Protein AF-A0A7Y0SC32-F1 (afdb_monomer)

InterPro domains:
  IPR023214 HAD superfamily [G3DSA:3.40.50.1000] (1-100)
  IPR036412 HAD-like superfamily [SSF56784] (3-100)
  IPR050582 HAD-like hydrolase superfamily, SerB [PTHR43344] (3-100)

Radius of gyration: 14.67 Å; Cα contacts (8 Å, |Δi|>4): 110; chains: 1; bounding box: 32×28×39 Å

Solvent-accessible surface area (backbone atoms only — not comparable to full-atom values): 6218 Å² total; per-residue (Å²): 137,86,79,77,74,62,86,63,47,68,58,51,52,53,51,40,47,75,72,71,49,86,43,71,48,74,37,76,52,42,34,77,57,44,51,52,48,24,70,72,71,65,43,79,41,66,47,36,24,34,71,38,66,58,97,91,36,78,73,84,47,71,48,81,74,73,54,43,41,66,52,47,56,49,49,55,53,52,51,26,61,75,68,74,44,60,75,90,79,61,84,89,88,72,93,53,80,63,66,103

Secondary structure (DSSP, 8-state):
---PPPTTHHHHHHHHHHTT---EEEEEEEHHHHHHHHHHHT-SEEEEEEEEEETTEEEEEEES----HHHHHHHHHHHHHHTT--GGG-----SSGGG-

Foldseek 3Di:
DDPDDDPCPLVVLVVCVVVVHAFEDQDQAEPVVQVVVCVVSVHPYYDYWYFDADPNDGPVDTPDDGRFLVNVVVVQVVVCVVVVHDSVPGDDDDDDPRVD

pLDDT: mean 90.86, std 8.74, range [46.97, 98.06]

Organism: Vibrio parahaemolyticus (NCBI:txid670)

Mean predicted aligned error: 4.32 Å

Structure (mmCIF, N/CA/C/O backbone):
data_AF-A0A7Y0SC32-F1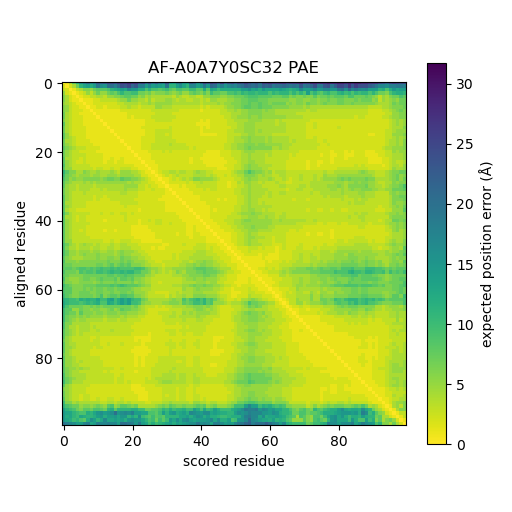
#
_entry.id   AF-A0A7Y0SC32-F1
#
loop_
_atom_site.group_PDB
_atom_site.id
_atom_site.type_symbol
_atom_site.label_atom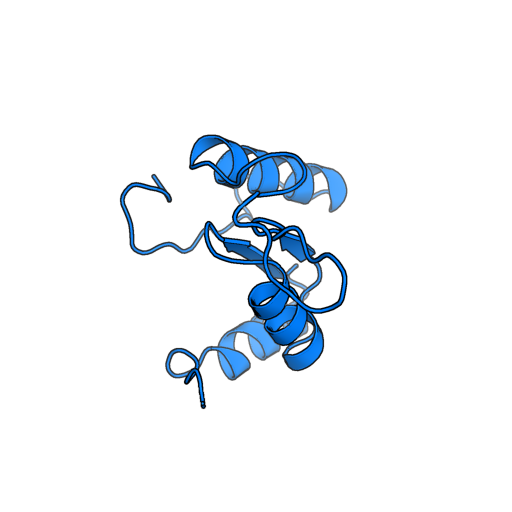_id
_atom_site.label_alt_id
_atom_site.label_comp_id
_atom_site.label_asym_id
_atom_site.label_entity_id
_atom_site.label_seq_id
_atom_site.pdbx_PDB_ins_code
_atom_site.Cartn_x
_atom_site.Cartn_y
_atom_site.Cartn_z
_atom_site.occupancy
_atom_site.B_iso_or_equiv
_atom_site.auth_seq_id
_atom_site.auth_comp_id
_atom_site.auth_asym_id
_atom_site.auth_atom_id
_atom_site.pdbx_PDB_model_num
ATOM 1 N N . SER A 1 1 ? 15.760 -17.002 -2.568 1.00 46.97 1 SER A N 1
ATOM 2 C CA . SER A 1 1 ? 16.270 -15.843 -1.807 1.00 46.97 1 SER A CA 1
ATOM 3 C C . SER A 1 1 ? 15.194 -15.437 -0.818 1.00 46.97 1 SER A C 1
ATOM 5 O O . SER A 1 1 ? 14.059 -15.255 -1.231 1.00 46.97 1 SER A O 1
ATOM 7 N N . GLN A 1 2 ? 15.495 -15.407 0.481 1.00 62.28 2 GLN A N 1
ATOM 8 C CA . GLN A 1 2 ? 14.534 -14.957 1.493 1.00 62.28 2 GLN A CA 1
ATOM 9 C C . GLN A 1 2 ? 14.607 -13.432 1.576 1.00 62.28 2 GLN A C 1
ATOM 11 O O . GLN A 1 2 ? 15.683 -12.891 1.812 1.00 62.28 2 GLN A O 1
ATOM 16 N N . LEU A 1 3 ? 13.484 -12.756 1.343 1.00 69.31 3 LEU A N 1
ATOM 17 C CA . LEU A 1 3 ? 13.289 -11.368 1.750 1.00 69.31 3 LEU A CA 1
ATOM 18 C C . LEU A 1 3 ? 12.740 -11.417 3.178 1.00 69.31 3 LEU A C 1
ATOM 20 O O . LEU A 1 3 ? 11.577 -11.791 3.347 1.00 69.31 3 LEU A O 1
ATOM 24 N N . PRO A 1 4 ? 13.568 -11.163 4.207 1.00 82.44 4 PRO A N 1
ATOM 25 C CA . PRO A 1 4 ? 13.076 -11.143 5.573 1.00 82.44 4 PRO A CA 1
ATOM 26 C C . PRO A 1 4 ? 12.105 -9.976 5.726 1.00 82.44 4 PRO A C 1
ATOM 28 O O . PRO A 1 4 ? 12.364 -8.870 5.249 1.00 82.44 4 PRO A O 1
ATOM 31 N N . PHE A 1 5 ? 10.984 -10.226 6.393 1.00 86.81 5 PHE A N 1
ATOM 32 C CA . PHE A 1 5 ? 10.115 -9.141 6.818 1.00 86.81 5 PHE A CA 1
ATOM 33 C C . PHE A 1 5 ? 10.796 -8.310 7.899 1.00 86.81 5 PHE A C 1
ATOM 35 O O . PHE A 1 5 ? 11.686 -8.789 8.608 1.00 86.81 5 PHE A O 1
ATOM 42 N N . MET A 1 6 ? 10.352 -7.059 8.021 1.00 87.94 6 MET A N 1
ATOM 43 C CA . MET A 1 6 ? 10.697 -6.253 9.184 1.00 87.94 6 MET A CA 1
ATOM 44 C C . MET A 1 6 ? 10.286 -7.006 10.458 1.00 87.94 6 MET A C 1
ATOM 46 O O . MET A 1 6 ? 9.259 -7.700 10.441 1.00 87.94 6 MET A O 1
ATOM 50 N N . PRO A 1 7 ? 11.069 -6.897 11.547 1.00 91.62 7 PRO A N 1
ATOM 51 C CA . PRO A 1 7 ? 10.681 -7.462 12.831 1.00 91.62 7 PRO A CA 1
ATOM 52 C C . PRO A 1 7 ? 9.239 -7.079 13.176 1.00 91.62 7 PRO A C 1
ATOM 54 O O . PRO A 1 7 ? 8.823 -5.947 12.942 1.00 91.62 7 PRO A O 1
ATOM 57 N N . ASP A 1 8 ? 8.478 -8.050 13.674 1.00 93.38 8 ASP A N 1
ATOM 58 C CA . ASP A 1 8 ? 7.091 -7.890 14.129 1.00 93.38 8 ASP A CA 1
ATOM 59 C C . ASP A 1 8 ? 6.053 -7.485 13.061 1.00 93.38 8 ASP A C 1
ATOM 61 O O . ASP A 1 8 ? 4.885 -7.291 13.396 1.00 93.38 8 ASP A O 1
ATOM 65 N N . PHE A 1 9 ? 6.414 -7.444 11.771 1.00 92.88 9 PHE A N 1
ATOM 66 C CA . PHE A 1 9 ? 5.488 -7.093 10.683 1.00 92.88 9 PHE A CA 1
ATOM 67 C C . PHE A 1 9 ? 4.215 -7.957 10.676 1.00 92.88 9 PHE A C 1
ATOM 69 O O . PHE A 1 9 ? 3.104 -7.436 10.636 1.00 92.88 9 PHE A O 1
ATOM 76 N N . GLU A 1 10 ? 4.359 -9.280 10.764 1.00 93.88 10 GLU A N 1
ATOM 77 C CA . GLU A 1 10 ? 3.211 -10.199 10.749 1.00 93.88 10 GLU A CA 1
ATOM 78 C C . GLU A 1 10 ? 2.314 -10.000 11.983 1.00 93.88 10 GLU A C 1
ATOM 80 O O . GLU A 1 10 ? 1.088 -10.017 11.871 1.00 93.88 10 GLU A O 1
ATOM 85 N N . ALA A 1 11 ? 2.916 -9.748 13.152 1.00 95.75 11 ALA A N 1
ATOM 86 C CA . ALA A 1 11 ? 2.188 -9.498 14.394 1.00 95.75 11 ALA A CA 1
ATOM 87 C C . ALA A 1 11 ? 1.422 -8.165 14.355 1.00 95.75 11 ALA A C 1
ATOM 89 O O . ALA A 1 11 ? 0.287 -8.096 14.836 1.00 95.75 11 ALA A O 1
ATOM 90 N N . LEU A 1 12 ? 2.008 -7.128 13.747 1.00 95.62 12 LEU A N 1
ATOM 91 C CA . LEU A 1 12 ? 1.360 -5.836 13.531 1.00 95.62 12 LEU A CA 1
ATOM 92 C C . LEU A 1 12 ? 0.098 -5.995 12.677 1.00 95.62 12 LEU A C 1
ATOM 94 O O . LEU A 1 12 ? -0.981 -5.590 13.108 1.00 95.62 12 LEU A O 1
ATOM 98 N N . ILE A 1 13 ? 0.216 -6.627 11.505 1.00 96.38 13 ILE A N 1
ATOM 99 C CA . ILE A 1 13 ? -0.923 -6.829 10.598 1.00 96.38 13 ILE A CA 1
ATOM 100 C C . ILE A 1 13 ? -2.014 -7.665 11.274 1.00 96.38 13 ILE A C 1
ATOM 102 O O . ILE A 1 13 ? -3.181 -7.276 11.259 1.00 96.38 13 ILE A O 1
ATOM 106 N N . ALA A 1 14 ? -1.645 -8.764 11.938 1.00 96.31 14 ALA A N 1
ATOM 107 C CA . ALA A 1 14 ? -2.603 -9.600 12.659 1.00 96.31 14 ALA A CA 1
ATOM 108 C C . ALA A 1 14 ? -3.357 -8.820 13.752 1.00 96.31 14 ALA A C 1
ATOM 110 O O . ALA A 1 14 ? -4.572 -8.964 13.890 1.00 96.31 14 ALA A O 1
ATOM 111 N N . THR A 1 15 ? -2.655 -7.964 14.500 1.00 97.75 15 THR A N 1
ATOM 112 C CA . THR A 1 15 ? -3.254 -7.142 15.562 1.00 97.75 15 THR A CA 1
ATOM 113 C C . THR A 1 15 ? -4.213 -6.101 14.991 1.00 97.75 15 THR A C 1
ATOM 115 O O . THR A 1 15 ? -5.336 -5.979 15.474 1.00 97.75 15 THR A O 1
ATOM 118 N N . LEU A 1 16 ? -3.808 -5.382 13.939 1.00 97.44 16 LEU A N 1
ATOM 119 C CA . LEU A 1 16 ? -4.651 -4.382 13.280 1.00 97.44 16 LEU A CA 1
ATOM 120 C C . LEU A 1 16 ? -5.942 -5.013 12.749 1.00 97.44 16 LEU A C 1
ATOM 122 O O . LEU A 1 16 ? -7.037 -4.527 13.034 1.00 97.44 16 LEU A O 1
ATOM 126 N N . LYS A 1 17 ? -5.833 -6.162 12.079 1.00 96.12 17 LYS A N 1
ATOM 127 C CA . LYS A 1 17 ? -7.000 -6.899 11.584 1.00 96.12 17 LYS A CA 1
ATOM 128 C C . LYS A 1 17 ? -7.918 -7.377 12.705 1.00 96.12 17 LYS A C 1
ATOM 130 O O . LYS A 1 17 ? -9.133 -7.255 12.585 1.00 96.12 17 LYS A O 1
ATOM 135 N N . ALA A 1 18 ? -7.363 -7.871 13.814 1.00 97.31 18 ALA A N 1
ATOM 136 C CA . ALA A 1 18 ? -8.152 -8.264 14.984 1.00 97.31 18 ALA A CA 1
ATOM 137 C C . ALA A 1 18 ? -8.915 -7.082 15.614 1.00 97.31 18 ALA A C 1
ATOM 139 O O . ALA A 1 18 ? -9.972 -7.281 16.209 1.00 97.31 18 ALA A O 1
ATOM 140 N N . LEU A 1 19 ? -8.405 -5.857 15.456 1.00 97.75 19 LEU A N 1
ATOM 141 C CA . LEU A 1 19 ? -9.053 -4.613 15.878 1.00 97.75 19 LEU A CA 1
ATOM 142 C C . LEU A 1 19 ? -10.008 -4.030 14.819 1.00 97.75 19 LEU A C 1
ATOM 144 O O . LEU A 1 19 ? -10.569 -2.960 15.039 1.00 97.75 19 LEU A O 1
ATOM 148 N N . GLY A 1 20 ? -10.202 -4.711 13.684 1.00 96.56 20 GLY A N 1
ATOM 149 C CA . GLY A 1 20 ? -11.096 -4.280 12.607 1.00 96.56 20 GLY A CA 1
ATOM 150 C C . GLY A 1 20 ? -10.501 -3.241 11.656 1.00 96.56 20 GLY A C 1
ATOM 151 O O . GLY A 1 20 ? -11.241 -2.657 10.868 1.00 96.56 20 GLY A O 1
ATOM 152 N N . TRP A 1 21 ? -9.189 -3.002 11.708 1.00 98.06 21 TRP A N 1
ATOM 153 C CA . TRP A 1 21 ? -8.525 -2.089 10.780 1.00 98.06 21 TRP A CA 1
ATOM 154 C C . TRP A 1 21 ? -8.404 -2.699 9.387 1.00 98.06 21 TRP A C 1
ATOM 156 O O . TRP A 1 21 ? -8.225 -3.909 9.229 1.00 98.06 21 TRP A O 1
ATOM 166 N N . LYS A 1 22 ? -8.430 -1.819 8.386 1.00 97.88 22 LYS A N 1
ATOM 167 C CA . LYS A 1 22 ? -8.071 -2.129 7.005 1.00 97.88 22 LYS A CA 1
ATOM 168 C C . LYS A 1 22 ? -6.574 -1.973 6.808 1.00 97.88 22 LYS A C 1
ATOM 170 O O . LYS A 1 22 ? -5.970 -1.027 7.308 1.00 97.88 22 LYS A O 1
ATOM 175 N N . THR A 1 23 ? -5.971 -2.927 6.111 1.00 97.00 23 THR A N 1
ATOM 176 C CA . THR A 1 23 ? -4.520 -2.998 5.923 1.00 97.00 23 THR A CA 1
ATOM 177 C C . THR A 1 23 ? -4.166 -2.957 4.444 1.00 97.00 23 THR A C 1
ATOM 179 O O . THR A 1 23 ? -4.724 -3.690 3.628 1.00 97.00 23 THR A O 1
ATOM 182 N N . ALA A 1 24 ? -3.231 -2.078 4.093 1.00 96.19 24 ALA A N 1
ATOM 183 C CA . ALA A 1 24 ? -2.853 -1.815 2.715 1.00 96.19 24 ALA A CA 1
ATOM 184 C C . ALA A 1 24 ? -1.339 -1.639 2.581 1.00 96.19 24 ALA A C 1
ATOM 186 O O . ALA A 1 24 ? -0.676 -1.178 3.511 1.00 96.19 24 ALA A O 1
ATOM 187 N N . ILE A 1 25 ? -0.797 -1.972 1.408 1.00 94.00 25 ILE A N 1
ATOM 188 C CA . ILE A 1 25 ? 0.581 -1.635 1.036 1.00 94.00 25 ILE A CA 1
ATOM 189 C C . ILE A 1 25 ? 0.615 -0.904 -0.308 1.00 94.00 25 ILE A C 1
ATOM 191 O O . ILE A 1 25 ? 0.060 -1.378 -1.299 1.00 94.00 25 ILE A O 1
ATOM 195 N N . ALA A 1 26 ? 1.300 0.237 -0.348 1.00 92.62 26 ALA A N 1
ATOM 196 C CA . ALA A 1 26 ? 1.586 0.983 -1.569 1.00 92.62 26 ALA A CA 1
ATOM 197 C C . ALA A 1 26 ? 3.106 1.140 -1.708 1.00 92.62 26 ALA A C 1
ATOM 199 O O . ALA A 1 26 ? 3.748 1.821 -0.909 1.00 92.62 26 ALA A O 1
ATOM 200 N N . SER A 1 27 ? 3.707 0.476 -2.696 1.00 88.56 27 SER A N 1
ATOM 201 C CA . SER A 1 27 ? 5.164 0.390 -2.833 1.00 88.56 27 SER A CA 1
ATOM 202 C C . SER A 1 27 ? 5.641 0.822 -4.215 1.00 88.56 27 SER A C 1
ATOM 204 O O . SER A 1 27 ? 5.037 0.498 -5.230 1.00 88.56 27 SER A O 1
ATOM 206 N N . GLY A 1 28 ? 6.797 1.489 -4.267 1.00 87.12 28 GLY A N 1
ATOM 207 C CA . GLY A 1 28 ? 7.535 1.699 -5.520 1.00 87.12 28 GLY A CA 1
ATOM 208 C C . GLY A 1 28 ? 8.237 0.432 -6.034 1.00 87.12 28 GLY A C 1
ATOM 2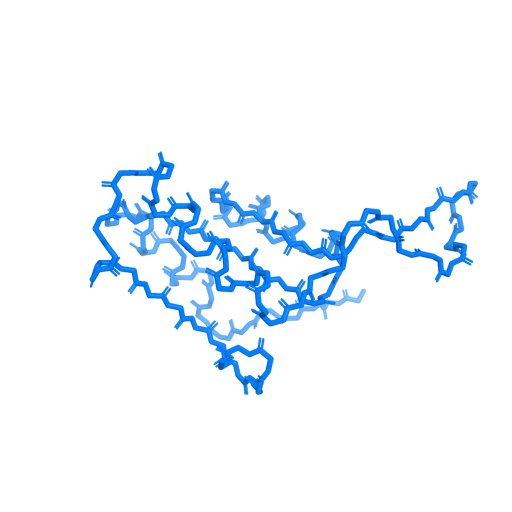09 O O . GLY A 1 28 ? 8.902 0.477 -7.067 1.00 87.12 28 GLY A O 1
ATOM 210 N N . GLY A 1 29 ? 8.132 -0.688 -5.308 1.00 88.69 29 GLY A N 1
ATOM 211 C CA . GLY A 1 29 ? 8.617 -1.999 -5.731 1.00 88.69 29 GLY A CA 1
ATOM 212 C C . GLY A 1 29 ? 7.753 -2.622 -6.828 1.00 88.69 29 GLY A C 1
ATOM 213 O O . GLY A 1 29 ? 7.112 -1.920 -7.607 1.00 88.69 29 GLY A O 1
ATOM 214 N N . PHE A 1 30 ? 7.728 -3.957 -6.884 1.00 90.62 30 PHE A N 1
ATOM 215 C CA . PHE A 1 30 ? 7.029 -4.700 -7.936 1.00 90.62 30 PHE A CA 1
ATOM 216 C C . PHE A 1 30 ? 5.874 -5.547 -7.409 1.00 90.62 30 PHE A C 1
ATOM 218 O O . PHE A 1 30 ? 5.969 -6.090 -6.305 1.00 90.62 30 PHE A O 1
ATOM 225 N N . THR A 1 31 ? 4.826 -5.711 -8.224 1.00 89.94 31 THR A N 1
ATOM 226 C CA . THR A 1 31 ? 3.606 -6.458 -7.856 1.00 89.94 31 THR A CA 1
ATOM 227 C C . THR A 1 31 ? 3.907 -7.862 -7.355 1.00 89.94 31 THR A C 1
ATOM 229 O O . THR A 1 31 ? 3.374 -8.263 -6.332 1.00 89.94 31 THR A O 1
ATOM 232 N N . TYR A 1 32 ? 4.881 -8.549 -7.960 1.00 86.75 32 TYR A N 1
ATOM 233 C CA . TYR A 1 32 ? 5.354 -9.860 -7.502 1.00 86.75 32 TYR A CA 1
ATOM 234 C C . TYR A 1 32 ? 5.604 -9.934 -5.982 1.00 86.75 32 TYR A C 1
ATOM 236 O O . TYR A 1 32 ? 5.280 -10.935 -5.347 1.00 86.75 32 TYR A O 1
ATOM 244 N N . PHE A 1 33 ? 6.168 -8.880 -5.381 1.00 87.12 33 PHE A N 1
ATOM 245 C CA . PHE A 1 33 ? 6.434 -8.845 -3.943 1.00 87.12 33 PHE A CA 1
ATOM 246 C C . PHE A 1 33 ? 5.225 -8.396 -3.130 1.00 87.12 33 PHE A C 1
ATOM 248 O O . PHE A 1 33 ? 4.956 -8.984 -2.085 1.00 87.12 33 PHE A O 1
ATOM 255 N N . SER A 1 34 ? 4.500 -7.368 -3.578 1.00 90.56 34 SER A N 1
ATOM 256 C CA . SER A 1 34 ? 3.331 -6.891 -2.834 1.00 90.56 34 SER A CA 1
ATOM 257 C C . SER A 1 34 ? 2.192 -7.900 -2.829 1.00 90.56 34 SER A C 1
ATOM 259 O O . SER A 1 34 ? 1.525 -8.025 -1.809 1.00 90.56 34 SER A O 1
ATOM 261 N N . ASP A 1 35 ? 2.020 -8.658 -3.910 1.00 90.25 35 ASP A N 1
ATOM 262 C CA . ASP A 1 35 ? 1.015 -9.717 -4.019 1.00 90.25 35 ASP A CA 1
ATOM 263 C C . ASP A 1 35 ? 1.392 -10.891 -3.111 1.00 90.25 35 ASP A C 1
ATOM 265 O O . ASP A 1 35 ? 0.566 -11.377 -2.347 1.00 90.25 35 ASP A O 1
ATOM 269 N N . TYR A 1 36 ? 2.678 -11.265 -3.076 1.00 90.88 36 TYR A N 1
ATOM 270 C CA . TYR A 1 36 ? 3.169 -12.264 -2.125 1.00 90.88 36 TYR A CA 1
ATOM 271 C C . TYR A 1 36 ? 2.927 -11.854 -0.666 1.00 90.88 36 TYR A C 1
ATOM 273 O O . TYR A 1 36 ? 2.523 -12.679 0.153 1.00 90.88 36 TYR A O 1
ATOM 281 N N . ILE A 1 37 ? 3.177 -10.585 -0.321 1.00 91.31 37 ILE A N 1
ATOM 282 C CA . ILE A 1 37 ? 2.903 -10.067 1.026 1.00 91.31 37 ILE A CA 1
ATOM 283 C C . ILE A 1 37 ? 1.399 -10.096 1.294 1.00 91.31 37 ILE A C 1
ATOM 285 O O . ILE A 1 37 ? 0.991 -10.608 2.335 1.00 91.31 37 ILE A O 1
ATOM 289 N N . LYS A 1 38 ? 0.590 -9.592 0.353 1.00 93.50 38 LYS A N 1
ATOM 290 C CA . LYS A 1 38 ? -0.870 -9.583 0.445 1.00 93.50 38 LYS A CA 1
ATOM 291 C C . LYS A 1 38 ? -1.411 -10.971 0.744 1.00 93.50 38 LYS A C 1
ATOM 293 O O . LYS A 1 38 ? -2.131 -11.108 1.7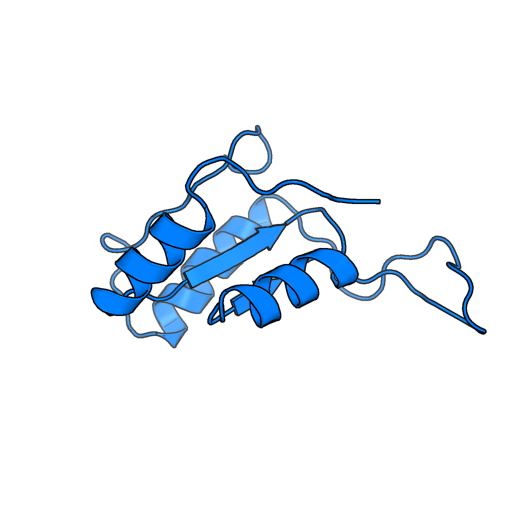20 1.00 93.50 38 LYS A O 1
ATOM 298 N N . ASP A 1 39 ? -1.005 -11.985 -0.009 1.00 92.44 39 ASP A N 1
ATOM 299 C CA . ASP A 1 39 ? -1.471 -13.358 0.191 1.00 92.44 39 ASP A CA 1
ATOM 300 C C . ASP A 1 39 ? -0.973 -13.952 1.514 1.00 92.44 39 ASP A C 1
ATOM 302 O O . ASP A 1 39 ? -1.680 -14.712 2.175 1.00 92.44 39 ASP A O 1
ATOM 306 N N . LYS A 1 40 ? 0.255 -13.611 1.925 1.00 91.81 40 LYS A N 1
ATOM 307 C CA . LYS A 1 40 ? 0.874 -14.188 3.120 1.00 91.81 40 LYS A CA 1
ATOM 308 C C . LYS A 1 40 ? 0.277 -13.668 4.430 1.00 91.81 40 LYS A C 1
ATOM 310 O O . LYS A 1 40 ? 0.170 -14.446 5.376 1.00 91.81 40 LYS A O 1
ATOM 315 N N . VAL A 1 41 ? -0.067 -12.381 4.511 1.00 92.88 41 VAL A N 1
ATOM 316 C CA . VAL A 1 41 ? -0.644 -11.769 5.729 1.00 92.88 41 VAL A CA 1
ATOM 317 C C . VAL A 1 41 ? -2.098 -11.318 5.557 1.00 92.88 41 VAL A C 1
ATOM 319 O O . VAL A 1 41 ? -2.677 -10.735 6.473 1.00 92.88 41 VAL A O 1
ATOM 322 N N . ASP A 1 42 ? -2.696 -11.637 4.407 1.00 94.56 42 ASP A N 1
ATOM 323 C CA . ASP A 1 42 ? -4.083 -11.349 4.038 1.00 94.56 42 ASP A CA 1
ATOM 324 C C . ASP A 1 42 ? -4.393 -9.838 4.095 1.00 94.56 42 ASP A C 1
ATOM 326 O O . ASP A 1 42 ? -5.289 -9.390 4.808 1.00 94.56 42 ASP A O 1
ATOM 330 N N . LEU A 1 43 ? -3.600 -9.021 3.391 1.00 95.94 43 LEU A N 1
ATOM 331 C CA . LEU A 1 43 ? -3.869 -7.577 3.287 1.00 95.94 43 LEU A CA 1
ATOM 332 C C . LEU A 1 43 ? -5.165 -7.324 2.505 1.00 95.94 43 LEU A C 1
ATOM 334 O O . LEU A 1 43 ? -5.432 -7.992 1.505 1.00 95.94 43 LEU A O 1
ATOM 338 N N . ASP A 1 44 ? -5.921 -6.292 2.880 1.00 96.75 44 ASP A N 1
ATOM 339 C CA . ASP A 1 44 ? -7.109 -5.875 2.129 1.00 96.75 44 ASP A CA 1
ATOM 340 C C . ASP A 1 44 ? -6.706 -5.320 0.744 1.00 96.75 44 ASP A C 1
ATOM 342 O O . ASP A 1 44 ? -7.316 -5.641 -0.282 1.00 96.75 44 ASP A O 1
ATOM 346 N N . PHE A 1 45 ? -5.603 -4.564 0.684 1.00 96.38 45 PHE A N 1
ATOM 347 C CA . PHE A 1 45 ? -5.139 -3.903 -0.537 1.00 96.38 45 PHE A CA 1
ATOM 348 C C . PHE A 1 45 ? -3.619 -3.985 -0.751 1.00 96.38 45 PHE A C 1
ATOM 350 O O . PHE A 1 45 ? -2.827 -3.968 0.191 1.00 96.38 45 PHE A O 1
ATOM 357 N N . ALA A 1 46 ? -3.200 -4.044 -2.018 1.00 94.69 46 ALA A N 1
ATOM 358 C CA . ALA A 1 46 ? -1.799 -3.956 -2.414 1.00 94.69 46 ALA A CA 1
ATOM 359 C C . ALA A 1 46 ? -1.652 -3.274 -3.780 1.00 94.69 46 ALA A C 1
ATOM 361 O O . ALA A 1 46 ? -2.359 -3.617 -4.728 1.00 94.69 46 ALA A O 1
ATOM 362 N N . ARG A 1 47 ? -0.702 -2.340 -3.890 1.00 93.06 47 ARG A N 1
ATOM 363 C CA . ARG A 1 47 ? -0.340 -1.665 -5.142 1.00 93.06 47 ARG A CA 1
ATOM 364 C C . ARG A 1 47 ? 1.172 -1.509 -5.252 1.00 93.06 47 ARG A C 1
ATOM 366 O O . ARG A 1 47 ? 1.815 -0.990 -4.342 1.00 93.06 47 ARG A O 1
ATOM 373 N N . SER A 1 48 ? 1.714 -1.929 -6.391 1.00 93.44 48 SER A N 1
ATOM 374 C CA . SER A 1 48 ? 3.118 -1.751 -6.774 1.00 93.44 48 SER A CA 1
ATOM 375 C C . SER A 1 48 ? 3.252 -1.646 -8.294 1.00 93.44 48 SER A C 1
ATOM 377 O O . SER A 1 48 ? 2.272 -1.832 -9.015 1.00 93.44 48 SER A O 1
ATOM 379 N N . ASN A 1 49 ? 4.465 -1.404 -8.797 1.00 92.44 49 ASN A N 1
ATOM 380 C CA . ASN A 1 49 ? 4.736 -1.368 -10.233 1.00 92.44 49 ASN A CA 1
ATOM 381 C C . ASN A 1 49 ? 4.639 -2.769 -10.853 1.00 92.44 49 ASN A C 1
ATOM 383 O O . ASN A 1 49 ? 5.243 -3.724 -10.360 1.00 92.44 49 ASN A O 1
ATOM 387 N N . GLN A 1 50 ? 3.922 -2.915 -11.961 1.00 92.31 50 GLN A N 1
ATOM 388 C CA . GLN A 1 50 ? 3.827 -4.199 -12.649 1.00 92.31 50 GLN A CA 1
ATOM 389 C C . GLN A 1 50 ? 4.927 -4.308 -13.708 1.00 92.31 50 GLN A C 1
ATOM 391 O O . GLN A 1 50 ? 4.968 -3.512 -14.637 1.00 92.31 50 GLN A O 1
ATOM 396 N N . LEU A 1 51 ? 5.819 -5.293 -13.598 1.00 91.69 51 LEU A N 1
ATOM 397 C CA . LEU A 1 51 ? 6.810 -5.550 -14.649 1.00 91.69 51 LEU A CA 1
ATOM 398 C C . LEU A 1 51 ? 6.176 -6.304 -15.817 1.00 91.69 51 LEU A C 1
ATOM 400 O O . LEU A 1 51 ? 5.460 -7.286 -15.615 1.00 91.69 51 LEU A O 1
ATOM 404 N N . GLU A 1 52 ? 6.486 -5.878 -17.038 1.00 93.31 52 GLU A N 1
ATOM 405 C CA . GLU A 1 52 ? 6.089 -6.608 -18.235 1.00 93.31 52 GLU A CA 1
ATOM 406 C C . GLU A 1 52 ? 6.939 -7.878 -18.390 1.00 93.31 52 GLU A C 1
ATOM 408 O O . GLU A 1 52 ? 8.177 -7.845 -18.403 1.00 93.31 52 GLU A O 1
ATOM 413 N N . ILE A 1 53 ? 6.247 -9.011 -18.513 1.00 91.12 53 ILE A N 1
ATOM 414 C CA . ILE A 1 53 ? 6.843 -10.326 -18.733 1.00 91.12 53 ILE A CA 1
ATOM 415 C C . ILE A 1 53 ? 6.303 -10.881 -20.047 1.00 91.12 53 ILE A C 1
ATOM 417 O O . ILE A 1 53 ? 5.100 -11.096 -20.185 1.00 91.12 53 ILE A O 1
ATOM 421 N N . ILE A 1 54 ? 7.205 -11.167 -20.984 1.00 94.25 54 ILE A N 1
ATOM 422 C C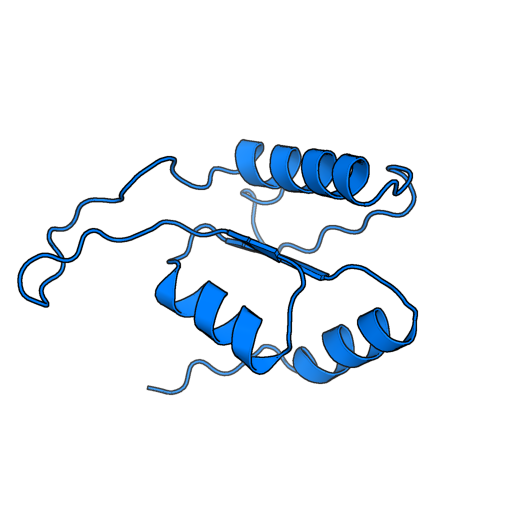A . ILE A 1 54 ? 6.897 -11.831 -22.255 1.00 94.25 54 ILE A CA 1
ATOM 423 C C . ILE A 1 54 ? 7.759 -13.089 -22.338 1.00 94.25 54 ILE A C 1
ATOM 425 O O . ILE A 1 54 ? 8.966 -13.041 -22.096 1.00 94.25 54 ILE A O 1
ATOM 429 N N . ASP A 1 55 ? 7.132 -14.233 -22.615 1.00 94.25 55 ASP A N 1
ATOM 430 C CA . ASP A 1 55 ? 7.794 -15.544 -22.701 1.00 94.25 55 ASP A CA 1
ATOM 431 C C . ASP A 1 55 ? 8.664 -15.881 -21.472 1.00 94.25 55 ASP A C 1
ATOM 433 O O . ASP A 1 55 ? 9.764 -16.430 -21.577 1.00 94.25 55 ASP A O 1
ATOM 437 N N . GLY A 1 56 ? 8.182 -15.508 -20.280 1.00 91.50 56 GLY A N 1
ATOM 438 C CA . GLY A 1 56 ? 8.877 -15.741 -19.010 1.00 91.50 56 GLY A CA 1
ATOM 439 C C . GLY A 1 56 ? 10.104 -14.852 -18.776 1.00 91.50 56 GLY A C 1
ATOM 440 O O . GLY A 1 56 ? 10.873 -15.116 -17.852 1.00 91.50 56 GLY A O 1
ATOM 441 N N . LYS A 1 57 ? 10.310 -13.808 -19.589 1.00 93.38 57 LYS A N 1
ATOM 442 C CA . LYS A 1 57 ? 11.423 -12.860 -19.460 1.00 93.38 57 LYS A CA 1
ATOM 443 C C . LYS A 1 57 ? 10.917 -11.450 -19.199 1.00 93.38 57 LYS A C 1
ATOM 445 O O . LYS A 1 57 ? 9.939 -11.011 -19.795 1.00 93.38 57 LYS A O 1
ATOM 450 N N . LEU A 1 58 ? 11.635 -10.737 -18.336 1.00 93.81 58 LEU A N 1
ATOM 451 C CA . LEU A 1 58 ? 11.429 -9.310 -18.116 1.00 93.81 58 LEU A CA 1
ATOM 452 C C . LEU A 1 58 ? 11.806 -8.544 -19.384 1.00 93.81 58 LEU A C 1
ATOM 454 O O . LEU A 1 58 ? 12.920 -8.699 -19.887 1.00 93.81 58 LEU A O 1
ATOM 458 N N . THR A 1 59 ? 10.899 -7.707 -19.877 1.00 94.88 59 THR A N 1
ATOM 459 C CA . THR A 1 59 ? 11.171 -6.849 -21.043 1.00 94.88 59 THR A CA 1
ATOM 460 C C . THR A 1 59 ? 11.939 -5.583 -20.658 1.00 94.88 59 THR A C 1
ATOM 462 O O . THR A 1 59 ? 12.583 -4.968 -21.504 1.00 94.88 59 THR A O 1
ATOM 465 N N . GLY A 1 60 ? 11.894 -5.213 -19.372 1.00 91.25 60 GLY A N 1
ATOM 466 C CA . GLY A 1 60 ? 12.421 -3.954 -18.838 1.00 91.25 60 GLY A CA 1
ATOM 467 C C . GLY A 1 60 ? 11.379 -2.835 -18.753 1.00 91.25 60 GLY A C 1
ATOM 468 O O . GLY A 1 60 ? 11.686 -1.777 -18.211 1.00 91.25 60 GLY A O 1
ATOM 469 N N . ASN A 1 61 ? 10.154 -3.072 -19.230 1.00 91.62 61 ASN A N 1
ATOM 470 C CA . ASN A 1 61 ? 9.061 -2.109 -19.150 1.00 91.62 61 ASN A CA 1
ATOM 471 C C . ASN A 1 61 ? 8.230 -2.295 -17.873 1.00 91.62 61 ASN A C 1
ATOM 473 O O . ASN A 1 61 ? 8.100 -3.403 -17.342 1.00 91.62 61 ASN A O 1
ATOM 477 N N . VAL A 1 62 ? 7.625 -1.198 -17.418 1.00 90.56 62 VAL A N 1
ATOM 478 C CA . VAL A 1 62 ? 6.574 -1.197 -16.394 1.00 90.56 62 VAL A CA 1
ATOM 479 C C . VAL A 1 62 ? 5.228 -1.027 -17.097 1.00 90.56 62 VAL A C 1
ATOM 481 O O . VAL A 1 62 ? 5.088 -0.168 -17.966 1.00 90.56 62 VAL A O 1
ATOM 484 N N . LEU A 1 63 ? 4.260 -1.868 -16.747 1.00 89.69 63 LEU A N 1
ATOM 485 C CA . LEU A 1 63 ? 2.887 -1.810 -17.23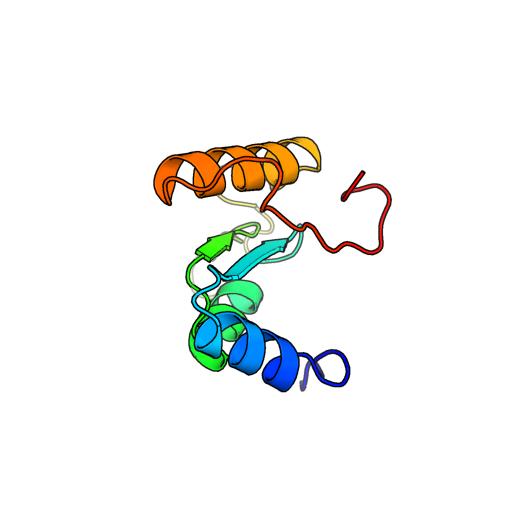3 1.00 89.69 63 LEU A CA 1
ATOM 486 C C . LEU A 1 63 ? 2.045 -0.893 -16.346 1.00 89.69 63 LEU A C 1
ATOM 488 O O . LEU A 1 63 ? 2.141 -0.948 -15.119 1.00 89.69 63 LEU A O 1
ATOM 492 N N . GLY A 1 64 ? 1.164 -0.122 -16.983 1.00 86.31 64 GLY A N 1
ATOM 493 C CA . GLY A 1 64 ? 0.234 0.770 -16.296 1.00 86.31 64 GLY A CA 1
ATOM 494 C C . GLY A 1 64 ? 0.923 1.957 -15.627 1.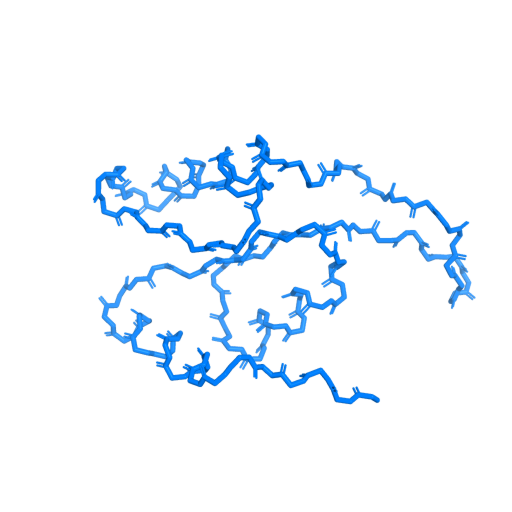00 86.31 64 GLY A C 1
ATOM 495 O O . GLY A 1 64 ? 1.996 2.396 -16.044 1.00 86.31 64 GLY A O 1
ATOM 496 N N . ASP A 1 65 ? 0.268 2.488 -14.600 1.00 84.50 65 ASP A N 1
ATOM 497 C CA . ASP A 1 65 ? 0.751 3.660 -13.882 1.00 84.50 65 ASP A CA 1
ATOM 498 C C . ASP A 1 65 ? 1.863 3.298 -12.897 1.00 84.50 65 ASP A C 1
ATOM 500 O O . ASP A 1 65 ? 1.760 2.339 -12.126 1.00 84.50 65 ASP A O 1
ATOM 504 N N . VAL A 1 66 ? 2.919 4.111 -12.898 1.00 86.94 66 VAL A N 1
ATOM 505 C CA . VAL A 1 66 ? 4.028 3.987 -11.951 1.00 86.94 66 VAL A CA 1
ATOM 506 C C . VAL A 1 66 ? 3.607 4.545 -10.594 1.00 86.94 66 VAL A C 1
ATOM 508 O O . VAL A 1 66 ? 3.085 5.656 -10.505 1.00 86.94 66 VAL A O 1
ATOM 511 N N . VAL A 1 67 ? 3.901 3.808 -9.523 1.00 88.00 67 VAL A N 1
ATOM 512 C CA . VAL A 1 67 ? 3.654 4.247 -8.147 1.00 88.00 67 VAL A CA 1
ATOM 513 C C . VAL A 1 67 ? 4.611 5.383 -7.787 1.00 88.00 67 VAL A C 1
ATOM 515 O O . VAL A 1 67 ? 5.792 5.169 -7.502 1.00 88.00 67 VAL A O 1
ATOM 518 N N . THR A 1 68 ? 4.084 6.605 -7.810 1.00 88.88 68 THR A N 1
ATOM 519 C CA . THR A 1 68 ? 4.753 7.834 -7.360 1.00 88.88 68 THR A CA 1
ATOM 520 C C . THR A 1 68 ? 4.405 8.153 -5.902 1.00 88.88 68 THR A C 1
ATOM 522 O O . THR A 1 68 ? 3.510 7.538 -5.326 1.00 88.88 68 THR A O 1
ATOM 525 N N . ALA A 1 69 ? 5.090 9.133 -5.298 1.00 88.00 69 ALA A N 1
ATOM 526 C CA . ALA A 1 69 ? 4.741 9.631 -3.962 1.00 88.00 69 ALA A CA 1
ATOM 527 C C . ALA A 1 69 ? 3.290 10.149 -3.906 1.00 88.00 69 ALA A C 1
ATOM 529 O O . ALA A 1 69 ? 2.531 9.759 -3.024 1.00 88.00 69 ALA A O 1
ATOM 530 N N . GLN A 1 70 ? 2.872 10.922 -4.918 1.00 90.44 70 GLN A N 1
ATOM 531 C CA . GLN A 1 70 ? 1.495 11.410 -5.027 1.00 90.44 70 GLN A CA 1
ATOM 532 C C . GLN A 1 70 ? 0.495 10.252 -5.096 1.00 90.44 70 GLN A C 1
ATOM 534 O O . GLN A 1 70 ? -0.459 10.235 -4.332 1.00 90.44 70 GLN A O 1
ATOM 539 N N . MET A 1 71 ? 0.772 9.229 -5.914 1.00 91.44 71 MET A N 1
ATOM 540 C CA . MET A 1 71 ? -0.104 8.059 -6.013 1.00 91.44 71 MET A CA 1
ATOM 541 C C . MET A 1 71 ? -0.274 7.339 -4.667 1.00 91.44 71 MET A C 1
ATOM 543 O O . MET A 1 71 ? -1.352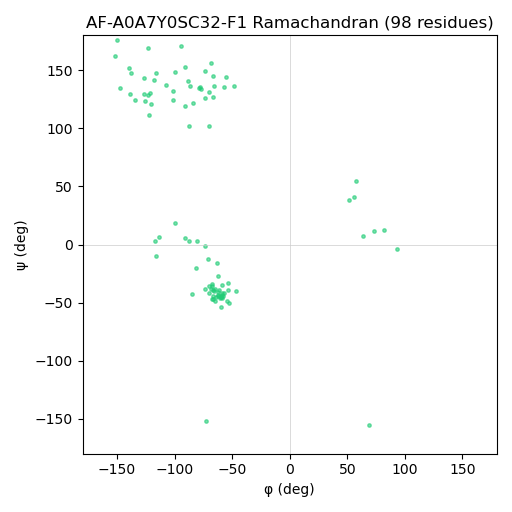 6.831 -4.389 1.00 91.44 71 MET A O 1
ATOM 547 N N . LYS A 1 72 ? 0.753 7.283 -3.809 1.00 92.38 72 LYS A N 1
ATOM 548 C CA . LYS A 1 72 ? 0.602 6.692 -2.467 1.00 92.38 72 LYS A CA 1
ATOM 549 C C . LYS A 1 72 ? -0.344 7.502 -1.583 1.00 92.38 72 LYS A C 1
ATOM 551 O O . LYS A 1 72 ? -1.132 6.909 -0.850 1.00 92.38 72 LYS A O 1
ATOM 556 N N . SER A 1 73 ? -0.260 8.830 -1.656 1.00 92.75 73 SER A N 1
ATOM 557 C CA . SER A 1 73 ? -1.186 9.721 -0.954 1.00 92.75 73 SER A CA 1
ATOM 558 C C . SER A 1 73 ? -2.610 9.552 -1.482 1.00 92.75 73 SER A C 1
ATOM 560 O O . SER A 1 73 ? -3.528 9.374 -0.684 1.00 92.75 73 SER A O 1
ATOM 562 N N . ASP A 1 74 ? -2.775 9.502 -2.805 1.00 94.12 74 ASP A N 1
ATOM 563 C CA . ASP A 1 74 ? -4.073 9.307 -3.453 1.00 94.12 74 ASP A CA 1
ATOM 564 C C . ASP A 1 74 ? -4.696 7.966 -3.039 1.00 94.12 74 ASP A C 1
ATOM 566 O O . ASP A 1 74 ? -5.849 7.935 -2.627 1.00 94.12 74 ASP A O 1
ATOM 570 N N . ILE A 1 75 ? -3.914 6.878 -3.014 1.00 94.69 75 ILE A N 1
ATOM 571 C CA . ILE A 1 75 ? -4.367 5.552 -2.553 1.00 94.69 75 ILE A CA 1
ATOM 572 C C . ILE A 1 75 ? -4.893 5.602 -1.116 1.00 94.69 75 ILE A C 1
ATOM 574 O O . ILE A 1 75 ? -5.894 4.959 -0.812 1.00 94.69 75 ILE A O 1
ATOM 578 N N . LEU A 1 76 ? -4.227 6.329 -0.213 1.00 95.50 76 LEU A N 1
ATOM 579 C CA . LEU A 1 76 ? -4.692 6.434 1.171 1.00 95.50 76 LEU A CA 1
ATOM 580 C C . LEU A 1 76 ? -6.074 7.094 1.236 1.00 95.50 76 LEU A C 1
ATOM 582 O O . LEU A 1 76 ? -6.944 6.613 1.958 1.00 95.50 76 LEU A O 1
ATOM 586 N N . VAL A 1 77 ? -6.266 8.170 0.469 1.00 96.44 77 VAL A N 1
ATOM 587 C CA . VAL A 1 77 ? -7.536 8.901 0.398 1.00 96.44 77 VAL A CA 1
ATOM 588 C C . VAL A 1 77 ? -8.619 8.043 -0.254 1.00 96.44 77 VAL A C 1
ATOM 590 O O . VAL A 1 77 ? -9.698 7.908 0.312 1.00 96.44 77 VAL A O 1
ATOM 593 N N . GLU A 1 78 ? -8.315 7.404 -1.384 1.00 96.88 78 GLU A N 1
ATOM 594 C CA . GLU A 1 78 ? -9.236 6.528 -2.114 1.00 96.88 78 GLU A CA 1
ATOM 595 C C . GLU A 1 78 ? -9.713 5.353 -1.256 1.00 96.88 78 GLU A C 1
ATOM 597 O O . GLU A 1 78 ? -10.907 5.072 -1.209 1.00 96.88 78 GLU A O 1
ATOM 602 N N . LEU A 1 79 ? -8.803 4.686 -0.539 1.00 97.50 79 LEU A N 1
ATOM 603 C CA . LEU A 1 79 ? -9.164 3.570 0.337 1.00 97.50 79 LEU A CA 1
ATOM 604 C C . LEU A 1 79 ? -9.942 4.029 1.568 1.00 97.50 79 LEU A C 1
ATOM 606 O O . LEU A 1 79 ? -10.820 3.308 2.035 1.00 97.50 79 LEU A O 1
ATOM 610 N N . ALA A 1 80 ? -9.621 5.203 2.114 1.00 97.56 80 ALA A N 1
ATOM 611 C CA . ALA A 1 80 ? -10.394 5.772 3.209 1.00 97.56 80 ALA A CA 1
ATOM 612 C C . ALA A 1 80 ? -11.839 6.038 2.765 1.00 97.56 80 ALA A C 1
ATOM 614 O O . ALA A 1 80 ? -12.768 5.637 3.462 1.00 97.56 80 ALA A O 1
ATOM 615 N N . ASP A 1 81 ? -12.029 6.607 1.574 1.00 97.81 81 ASP A N 1
ATOM 616 C CA . ASP A 1 81 ? -13.354 6.843 1.002 1.00 97.81 81 ASP A CA 1
ATOM 617 C C . ASP A 1 81 ? -14.081 5.520 0.676 1.00 97.81 81 ASP A C 1
ATOM 619 O O . ASP A 1 81 ? -15.251 5.365 1.023 1.00 97.81 81 ASP A O 1
ATOM 623 N N . GLU A 1 82 ? -13.398 4.538 0.070 1.00 97.81 82 GLU A N 1
ATOM 624 C CA . GLU A 1 82 ? -13.962 3.217 -0.267 1.00 97.81 82 GLU A CA 1
ATOM 625 C C . GLU A 1 82 ? -14.415 2.437 0.976 1.00 97.81 82 GLU A C 1
ATOM 627 O O . GLU A 1 82 ? -15.450 1.768 0.954 1.00 97.81 82 GLU A O 1
ATOM 632 N N . TYR A 1 83 ? -13.651 2.519 2.067 1.00 97.25 83 TYR A N 1
ATOM 633 C CA . TYR A 1 83 ? -13.960 1.838 3.324 1.00 97.25 83 TYR A CA 1
ATOM 634 C C . TYR A 1 83 ? -14.795 2.675 4.296 1.00 97.25 83 TYR A C 1
ATOM 636 O O . TYR A 1 83 ? -15.028 2.220 5.418 1.00 97.25 83 TYR A O 1
ATOM 644 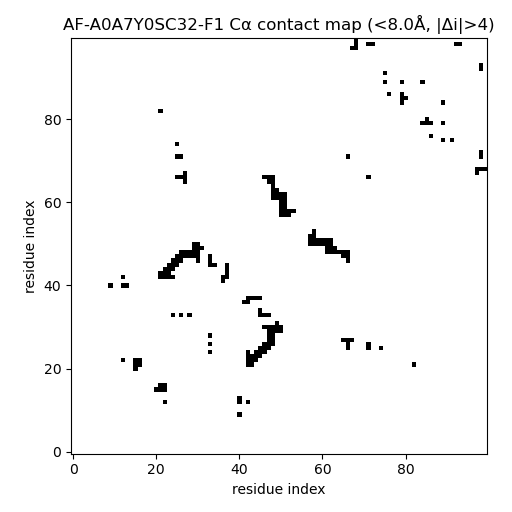N N . GLU A 1 84 ? -15.252 3.861 3.883 1.00 97.69 84 GLU A N 1
ATOM 645 C CA . GLU A 1 84 ? -16.035 4.787 4.710 1.00 97.69 84 GLU A CA 1
ATOM 646 C C . GLU A 1 84 ? -15.318 5.150 6.034 1.00 97.69 84 GLU A C 1
ATOM 648 O O . GLU A 1 84 ? -15.917 5.217 7.110 1.00 97.69 84 GLU A O 1
ATOM 653 N N . ILE A 1 85 ? -14.000 5.367 5.961 1.00 97.50 85 ILE A N 1
ATOM 654 C CA . ILE A 1 85 ? -13.125 5.719 7.084 1.00 97.50 85 ILE A CA 1
ATOM 655 C C . ILE A 1 85 ? -12.837 7.221 7.057 1.00 97.50 85 ILE A C 1
ATOM 657 O O . ILE A 1 85 ? -12.295 7.763 6.099 1.00 97.50 85 ILE A O 1
ATOM 661 N N . GLU A 1 86 ? -13.129 7.896 8.167 1.00 97.12 86 GLU A N 1
ATOM 662 C CA . GLU A 1 86 ? -12.745 9.294 8.367 1.00 97.12 86 GLU A CA 1
ATOM 663 C C . GLU A 1 86 ? -11.226 9.479 8.240 1.00 97.12 86 GLU A C 1
ATOM 665 O O . GLU A 1 86 ? -10.451 8.751 8.861 1.00 97.12 86 GLU A O 1
ATOM 670 N N . GLN A 1 87 ? -10.788 10.515 7.520 1.00 93.81 87 GLN A N 1
ATOM 671 C CA . GLN A 1 87 ? -9.365 10.770 7.238 1.00 93.81 87 GLN A CA 1
ATOM 672 C C . GLN A 1 87 ? -8.487 10.813 8.503 1.00 93.81 87 GLN A C 1
ATOM 674 O O . GLN A 1 87 ? -7.344 10.361 8.488 1.00 93.81 87 GLN A O 1
ATOM 679 N N . HIS A 1 88 ? -9.018 11.294 9.633 1.00 96.31 88 HIS A N 1
ATOM 680 C CA . HIS A 1 88 ? -8.286 11.342 10.907 1.00 96.31 88 HIS A CA 1
ATOM 681 C C . HIS A 1 88 ? -8.056 9.963 11.561 1.00 96.31 88 HIS A C 1
ATOM 683 O O . HIS A 1 88 ? -7.270 9.869 12.500 1.00 96.31 88 HIS A O 1
ATOM 689 N N . ASN A 1 89 ? -8.730 8.913 11.081 1.00 97.44 89 ASN A N 1
ATOM 690 C CA . ASN A 1 89 ? -8.561 7.517 11.497 1.00 97.44 89 ASN A CA 1
ATOM 691 C C . ASN A 1 89 ? -7.689 6.718 10.513 1.00 97.44 89 ASN A C 1
ATOM 693 O O . ASN A 1 89 ? -7.708 5.488 10.520 1.00 97.44 89 ASN A O 1
ATOM 697 N N . THR A 1 90 ? -6.912 7.403 9.674 1.00 97.19 90 THR A N 1
ATOM 698 C CA . THR A 1 90 ? -5.929 6.780 8.786 1.00 97.19 90 THR A CA 1
ATOM 699 C C . THR A 1 90 ? -4.525 6.889 9.376 1.00 97.19 90 THR A C 1
ATOM 701 O O . THR A 1 90 ? -4.192 7.838 10.088 1.00 97.19 90 THR A O 1
ATOM 704 N N . VAL A 1 91 ? -3.684 5.892 9.098 1.00 96.25 91 VAL A N 1
ATOM 705 C CA . VAL A 1 91 ? -2.268 5.893 9.477 1.00 96.25 91 VAL A CA 1
ATOM 706 C C . VAL A 1 91 ? -1.453 5.444 8.271 1.00 96.25 91 VAL A C 1
ATOM 708 O O . VAL A 1 91 ? -1.670 4.352 7.750 1.00 96.25 91 VAL A O 1
ATOM 711 N N . ALA A 1 92 ? -0.495 6.271 7.856 1.00 94.00 92 ALA A N 1
ATOM 712 C CA . ALA A 1 92 ? 0.509 5.923 6.858 1.00 94.00 92 ALA A CA 1
ATOM 713 C C . ALA A 1 92 ? 1.871 5.726 7.537 1.00 94.00 92 ALA A C 1
ATOM 715 O O . ALA A 1 92 ? 2.257 6.501 8.413 1.00 94.00 92 ALA A O 1
ATOM 716 N N . VAL A 1 93 ? 2.595 4.681 7.136 1.00 92.25 93 VAL A N 1
ATOM 717 C CA . VAL A 1 93 ? 3.939 4.361 7.636 1.00 92.25 93 VAL A CA 1
ATOM 718 C C . VAL A 1 93 ? 4.872 4.233 6.436 1.00 92.25 93 VAL A C 1
ATOM 720 O O . VAL A 1 93 ? 4.617 3.423 5.547 1.00 92.25 93 VAL A O 1
ATOM 723 N N . GLY A 1 94 ? 5.952 5.012 6.427 1.00 89.88 94 GLY A N 1
ATOM 724 C CA . GLY A 1 94 ? 6.974 5.020 5.380 1.00 89.88 94 GLY A CA 1
ATOM 725 C C . GLY A 1 94 ? 8.330 5.451 5.935 1.00 89.88 94 GLY A C 1
ATOM 726 O O . GLY A 1 94 ? 8.409 5.994 7.039 1.00 89.88 94 GLY A O 1
ATOM 727 N N . ASP A 1 95 ? 9.402 5.166 5.201 1.00 85.69 95 ASP A N 1
ATOM 728 C CA . ASP A 1 95 ? 10.788 5.391 5.624 1.00 85.69 95 ASP A CA 1
ATOM 729 C C . ASP A 1 95 ? 11.539 6.411 4.752 1.00 85.69 95 ASP A C 1
ATOM 731 O O . ASP A 1 95 ? 12.638 6.838 5.117 1.00 85.69 95 ASP A O 1
ATOM 735 N N . GLY A 1 96 ? 10.966 6.828 3.617 1.00 79.19 96 GLY A N 1
ATOM 736 C CA . GLY A 1 96 ? 11.640 7.669 2.632 1.00 79.19 96 GLY A CA 1
ATOM 737 C C . GLY A 1 96 ? 10.928 8.978 2.301 1.00 79.19 96 GLY A C 1
ATOM 738 O O . GLY A 1 96 ? 9.757 9.194 2.588 1.00 79.19 96 GLY A O 1
ATOM 739 N N . ALA A 1 97 ? 11.637 9.852 1.581 1.00 70.19 97 ALA A N 1
ATOM 740 C CA . ALA A 1 97 ? 11.064 11.089 1.037 1.00 70.19 97 ALA A CA 1
ATOM 741 C C . ALA A 1 97 ? 9.944 10.843 0.005 1.00 70.19 97 ALA A C 1
ATOM 743 O O . ALA A 1 97 ? 9.191 11.754 -0.306 1.00 70.19 97 ALA A O 1
ATOM 744 N N . ASN A 1 98 ? 9.834 9.616 -0.515 1.00 66.75 98 ASN A N 1
ATOM 745 C CA . ASN A 1 98 ? 8.751 9.192 -1.404 1.00 66.75 98 ASN A CA 1
ATOM 746 C C . ASN A 1 98 ? 7.458 8.835 -0.647 1.00 66.75 98 ASN A C 1
ATOM 748 O O . ASN A 1 98 ? 6.526 8.332 -1.275 1.00 66.75 98 ASN A O 1
ATOM 752 N N . ASP A 1 99 ? 7.445 8.998 0.676 1.00 68.69 99 ASP A N 1
ATOM 753 C CA . ASP A 1 99 ? 6.297 8.782 1.562 1.00 68.69 99 ASP A CA 1
ATOM 754 C C . ASP A 1 99 ? 5.854 10.084 2.265 1.00 68.69 99 ASP A C 1
ATOM 756 O O . ASP A 1 99 ? 4.960 10.041 3.108 1.00 68.69 99 ASP A O 1
ATOM 760 N N . LEU A 1 100 ? 6.498 11.219 1.941 1.00 57.34 100 LEU A N 1
ATOM 761 C CA . LEU A 1 100 ? 6.158 12.571 2.409 1.00 57.34 100 LEU A CA 1
ATOM 762 C C . LEU A 1 100 ? 5.205 13.291 1.451 1.00 57.34 100 LEU A C 1
ATOM 764 O O . LEU A 1 100 ? 5.324 13.067 0.224 1.00 57.34 100 LEU A O 1
#

Nearest PDB structures (foldseek):
  3n28-assembly1_A  TM=9.836E-01  e=1.944E-12  Vibrio cholerae
  4eze-assembly1_A  TM=9.321E-01  e=5.674E-08  Salmonella enterica subsp. enterica serovar Typhi str. Ty2
  4eze-assembly2_B  TM=9.355E-01  e=1.805E-07  Salmonella enterica subsp. enterica serovar Typhi str. Ty2
  5jlp-assembly1_A  TM=9.550E-01  e=5.745E-07  Mycobacterium avium 104
  3fvv-assembly1_A  TM=7.134E-01  e=3.459E-04  Bordetella pertussis

Sequence (100 aa):
SQLPFMPDFEALIATLKALGWKTAIASGGFTYFSDYIKDKVDLDFARSNQLEIIDGKLTGNVLGDVVTAQMKSDILVELADEYEIEQHNTVAVGDGANDL